Protein AF-A0A3D1A164-F1 (afdb_monomer)

pLDDT: mean 86.57, std 16.66, range [36.81, 98.62]

Foldseek 3Di:
DDDDPVVVVVLVPDDADPVLVVLLVLLLVCCVVPFDDADPDHDDPALVPPDDVSNVVVQVVVVVVCQVSCLPQVCPDVVVPHVNDDPNNVSSVVSCVVSVGDDHSDPPPD

Solvent-accessible surface area (backbone atoms only — not comparable to full-atom values): 6772 Å² total; per-residue (Å²): 130,84,79,59,70,68,62,61,52,53,72,73,67,61,77,71,52,71,69,50,47,52,48,44,52,49,47,51,53,51,52,71,74,64,58,74,78,83,65,99,61,83,77,64,94,48,56,89,63,64,82,48,69,66,62,48,53,53,48,49,54,52,47,50,56,38,35,77,70,54,52,43,34,19,49,34,50,52,94,78,75,27,66,52,44,80,78,43,37,64,46,33,54,49,45,48,60,72,69,68,54,85,76,66,76,64,64,86,89,92

Radius of gyration: 15.29 Å; Cα contacts (8 Å, |Δi|>4): 93; chains: 1; bounding box: 36×40×40 Å

Secondary structure (DSSP, 8-state):
-PPPHHHHHHTTTS---HHHHHHHHHHHHHHHHHPPPPPSSPPPSSGGG--SHHHHHHHHHHHHHHHHTT-SSTTS-GGGTS---SS-HHHHHHHHHHHTPPPPS--TT-

Mean predicted aligned error: 7.13 Å

Sequence (110 aa):
MPLPIFLRQLMSTAKDSKDQSEFREYCRAWLGENRPPPTEFPLPQAAYEVMTEDHRAYLVDWQARCYDAGLIATDVDKKYGGHGHDGFQIIASTEVRKAGVPYFINWIGL

Structure (mmCIF, N/CA/C/O backbone):
data_AF-A0A3D1A164-F1
#
_entry.id   AF-A0A3D1A164-F1
#
loop_
_atom_site.group_PDB
_atom_site.id
_atom_site.type_symbol
_atom_site.label_atom_id
_atom_site.label_alt_id
_atom_site.label_comp_id
_atom_site.label_asym_id
_atom_site.label_entity_id
_atom_site.label_seq_id
_atom_site.pdbx_PDB_ins_code
_atom_site.Cartn_x
_atom_site.Cartn_y
_atom_site.Cartn_z
_atom_site.occupancy
_atom_site.B_iso_or_equiv
_atom_site.auth_seq_id
_atom_site.auth_comp_id
_atom_site.auth_asym_id
_atom_site.auth_atom_id
_atom_site.pdbx_PDB_model_num
ATOM 1 N N . MET A 1 1 ? -10.280 27.278 8.439 1.00 36.81 1 MET A N 1
ATOM 2 C CA . MET A 1 1 ? -9.348 27.414 9.580 1.00 36.81 1 MET A CA 1
ATOM 3 C C . MET A 1 1 ? -8.515 26.145 9.659 1.00 36.81 1 MET A C 1
ATOM 5 O O . MET A 1 1 ? -9.127 25.083 9.662 1.00 36.81 1 MET A O 1
ATOM 9 N N . PRO A 1 2 ? -7.173 26.209 9.645 1.00 55.75 2 PRO A N 1
ATOM 10 C CA . PRO A 1 2 ? -6.352 25.020 9.843 1.00 55.75 2 PRO A CA 1
ATOM 11 C C . PRO A 1 2 ? -6.551 24.504 11.272 1.00 55.75 2 PRO A C 1
ATOM 13 O O . PRO A 1 2 ? -6.618 25.291 12.216 1.00 55.75 2 PRO A O 1
ATOM 16 N N . LEU A 1 3 ? -6.702 23.188 11.419 1.00 46.81 3 LEU A N 1
ATOM 17 C CA . LEU A 1 3 ? -6.878 22.561 12.726 1.00 46.81 3 LEU A CA 1
ATOM 18 C C . LEU A 1 3 ? -5.660 22.847 13.625 1.00 46.81 3 LEU A C 1
ATOM 20 O O . LEU A 1 3 ? -4.526 22.813 13.135 1.00 46.81 3 LEU A O 1
ATOM 24 N N . PRO A 1 4 ? -5.862 23.106 14.931 1.00 58.78 4 PRO A N 1
ATOM 25 C CA . PRO A 1 4 ? -4.769 23.336 15.866 1.00 58.78 4 PRO A CA 1
ATOM 26 C C . PRO A 1 4 ? -3.802 22.148 15.891 1.00 58.78 4 PRO A C 1
ATOM 28 O O . PRO A 1 4 ? -4.226 20.997 15.997 1.00 58.78 4 PRO A O 1
ATOM 31 N N . ILE A 1 5 ? -2.497 22.430 15.876 1.00 56.31 5 ILE A N 1
ATOM 32 C CA . ILE A 1 5 ? -1.403 21.439 15.952 1.00 56.31 5 ILE A CA 1
ATOM 33 C C . ILE A 1 5 ? -1.603 20.453 17.122 1.00 56.31 5 ILE A C 1
ATOM 35 O O . ILE A 1 5 ? -1.273 19.274 17.017 1.00 56.31 5 ILE A O 1
ATOM 39 N N . PHE A 1 6 ? -2.237 20.911 18.203 1.00 44.47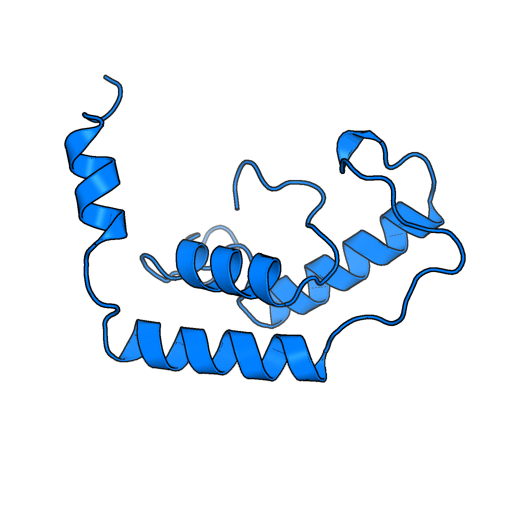 6 PHE A N 1
ATOM 40 C CA . PHE A 1 6 ? -2.537 20.116 19.392 1.00 44.47 6 PHE A CA 1
ATOM 41 C C . PHE A 1 6 ? -3.520 18.955 19.142 1.00 44.47 6 PHE A C 1
ATOM 43 O O . PHE A 1 6 ? -3.343 17.868 19.688 1.00 44.47 6 PHE A O 1
ATOM 50 N N . LEU A 1 7 ? -4.515 19.141 18.266 1.00 47.31 7 LEU A N 1
ATOM 51 C CA . LEU A 1 7 ? -5.451 18.079 17.869 1.00 47.31 7 LEU A CA 1
ATOM 52 C C . LEU A 1 7 ? -4.756 17.011 17.017 1.00 47.31 7 LEU A C 1
ATOM 54 O O . LEU A 1 7 ? -5.053 15.829 17.144 1.00 47.31 7 LEU A O 1
ATOM 58 N N . ARG A 1 8 ? -3.765 17.409 16.212 1.00 47.25 8 ARG A N 1
ATOM 59 C CA . ARG A 1 8 ? -2.968 16.488 15.390 1.00 47.25 8 ARG A CA 1
ATOM 60 C C . ARG A 1 8 ? -2.042 15.607 16.236 1.00 47.25 8 ARG A C 1
ATOM 62 O O . ARG A 1 8 ? -1.850 14.441 15.912 1.00 47.25 8 ARG A O 1
ATOM 69 N N . GLN A 1 9 ? -1.519 16.150 17.338 1.00 41.25 9 GLN A N 1
ATOM 70 C CA . GLN A 1 9 ? -0.681 15.414 18.288 1.00 41.25 9 GLN A CA 1
ATOM 71 C C . GLN A 1 9 ? -1.496 14.403 19.118 1.00 41.25 9 GLN A C 1
ATOM 73 O O . GLN A 1 9 ? -1.017 13.302 19.369 1.00 41.25 9 GLN A O 1
ATOM 78 N N . LEU A 1 10 ? -2.737 14.739 19.493 1.00 46.75 10 LEU A N 1
ATOM 79 C CA . LEU A 1 10 ? -3.646 13.844 20.229 1.00 46.75 10 LEU A CA 1
ATOM 80 C C . LEU A 1 10 ? -4.064 12.605 19.420 1.00 46.75 10 LEU A C 1
ATOM 82 O O . LEU A 1 10 ? -4.198 11.524 19.986 1.00 46.75 10 LEU A O 1
ATOM 86 N N . MET A 1 11 ? -4.200 12.723 18.095 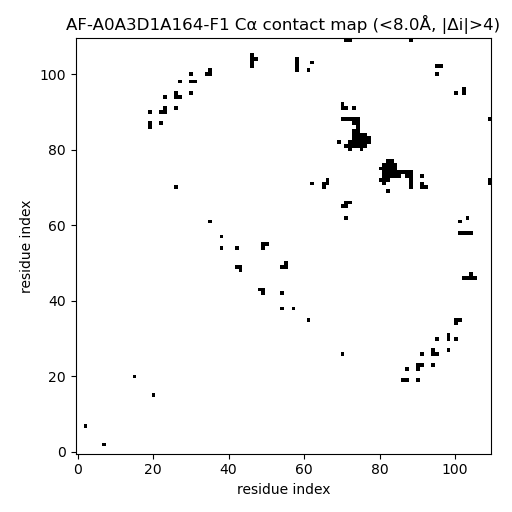1.00 49.84 11 MET A N 1
ATOM 87 C CA . MET A 1 11 ? -4.486 11.566 17.229 1.00 49.84 11 MET A CA 1
ATOM 88 C C . MET A 1 11 ? -3.268 10.654 17.006 1.00 49.84 11 MET A C 1
ATOM 90 O O . MET A 1 11 ? -3.420 9.543 16.515 1.00 49.84 11 MET A O 1
ATOM 94 N N . SER A 1 12 ? -2.065 11.099 17.386 1.00 48.91 12 SER A N 1
ATOM 95 C CA . SER A 1 12 ? -0.822 10.322 17.295 1.00 48.91 12 SER A CA 1
ATOM 96 C C . SER A 1 12 ? -0.484 9.559 18.584 1.00 48.91 12 SER A C 1
ATOM 98 O O . SER A 1 12 ? 0.486 8.802 18.596 1.00 48.91 12 SER A O 1
ATOM 100 N N . THR A 1 13 ? -1.226 9.767 19.676 1.00 50.12 13 THR A N 1
ATOM 101 C CA . THR A 1 13 ? -0.925 9.190 21.000 1.00 50.12 13 THR A CA 1
ATOM 102 C C . THR A 1 13 ? -2.043 8.316 21.566 1.00 50.12 13 THR A C 1
ATOM 104 O O . THR A 1 13 ? -1.862 7.710 22.623 1.00 50.12 13 THR A O 1
ATOM 107 N N . ALA A 1 14 ? -3.183 8.216 20.879 1.00 62.81 14 ALA A N 1
ATOM 108 C CA . ALA A 1 14 ? -4.233 7.279 21.245 1.00 62.81 14 ALA A CA 1
ATOM 109 C C . ALA A 1 14 ? -3.778 5.844 20.941 1.00 62.81 14 ALA A C 1
ATOM 111 O O . ALA A 1 14 ? -3.286 5.549 19.855 1.00 62.81 14 ALA A O 1
ATOM 112 N N . LYS A 1 15 ? -3.927 4.953 21.924 1.00 81.44 15 LYS A N 1
ATOM 113 C CA . LYS A 1 15 ? -3.743 3.515 21.724 1.00 81.44 15 LYS A CA 1
ATOM 114 C C . LYS A 1 15 ? -4.777 3.036 20.700 1.00 81.44 15 LYS A C 1
ATOM 116 O O . LYS A 1 15 ? -5.951 3.365 20.860 1.00 81.44 15 LYS A O 1
ATOM 121 N N . ASP A 1 16 ? -4.330 2.268 19.705 1.00 89.12 16 ASP A N 1
ATOM 122 C CA . ASP A 1 16 ? -5.197 1.619 18.716 1.00 89.12 16 ASP A CA 1
ATOM 123 C C . ASP A 1 16 ? -6.404 0.953 19.407 1.00 89.12 16 ASP A C 1
ATOM 125 O O . ASP A 1 16 ? -6.270 0.335 20.474 1.00 89.12 16 ASP A O 1
ATOM 129 N N . SER A 1 17 ? -7.582 1.039 18.784 1.00 94.94 17 SER A N 1
ATOM 130 C CA . SER A 1 17 ? -8.711 0.180 19.152 1.00 94.94 17 SER A CA 1
ATOM 131 C C . SER A 1 17 ? -8.360 -1.302 18.938 1.00 94.94 17 SER A C 1
ATOM 133 O O . SER A 1 17 ? -7.326 -1.644 18.354 1.00 94.94 17 SER A O 1
ATOM 135 N N . LYS A 1 18 ? -9.224 -2.211 19.404 1.00 95.44 18 LYS A N 1
ATOM 136 C CA . LYS A 1 18 ? -9.045 -3.645 19.140 1.00 95.44 18 LYS A CA 1
ATOM 137 C C . LYS A 1 18 ? -8.998 -3.917 17.630 1.00 95.44 18 LYS A C 1
ATOM 139 O O . LYS A 1 18 ? -8.019 -4.485 17.159 1.00 95.44 18 LYS A O 1
ATOM 144 N N . ASP A 1 19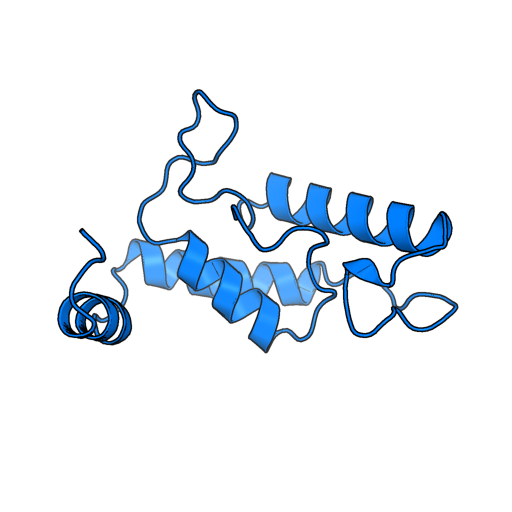 ? -9.983 -3.420 16.887 1.00 96.00 19 ASP A N 1
ATOM 145 C CA . ASP A 1 19 ? -10.080 -3.616 15.436 1.00 96.00 19 ASP A CA 1
ATOM 146 C C . ASP A 1 19 ? -8.891 -2.985 14.693 1.00 96.00 19 ASP A C 1
ATOM 148 O O . ASP A 1 19 ? -8.344 -3.575 13.766 1.00 96.00 19 ASP A O 1
ATOM 152 N N . GLN A 1 20 ? -8.427 -1.812 15.137 1.00 96.44 20 GLN A N 1
ATOM 153 C CA . GLN A 1 20 ? -7.226 -1.161 14.601 1.00 96.44 20 GLN A CA 1
ATOM 154 C C . GLN A 1 20 ? -5.951 -1.976 14.873 1.00 96.44 20 GLN A C 1
ATOM 156 O O . GLN A 1 20 ? -5.067 -2.056 14.019 1.00 96.44 20 GLN A O 1
ATOM 161 N N . SER A 1 21 ? -5.861 -2.611 16.044 1.00 97.00 21 SER A N 1
ATOM 162 C CA . SER A 1 21 ? -4.733 -3.478 16.403 1.00 97.00 21 SER A CA 1
ATOM 163 C C . SER A 1 21 ? -4.715 -4.753 15.554 1.00 97.00 21 SER A C 1
ATOM 165 O O . SER A 1 21 ? -3.663 -5.123 15.033 1.00 97.00 21 SER A O 1
ATOM 167 N N . GLU A 1 22 ? -5.876 -5.385 15.361 1.00 97.75 22 GLU A N 1
ATOM 168 C CA . GLU A 1 22 ? -6.045 -6.548 14.478 1.00 97.75 22 GLU A CA 1
ATOM 169 C C . GLU A 1 22 ? -5.721 -6.183 13.021 1.00 97.75 22 GLU A C 1
ATOM 171 O O . GLU A 1 22 ? -4.979 -6.893 12.342 1.00 97.75 22 GLU A O 1
ATOM 176 N N . PHE A 1 23 ? -6.177 -5.017 12.556 1.00 98.00 23 PHE A N 1
ATOM 177 C CA . PHE A 1 23 ? -5.843 -4.506 11.229 1.00 98.00 23 PHE A CA 1
ATOM 178 C C . PHE A 1 23 ? -4.342 -4.237 11.058 1.00 98.00 23 PHE A C 1
ATOM 180 O O . PHE A 1 23 ? -3.772 -4.517 10.002 1.00 98.00 23 PHE A O 1
ATOM 187 N N . ARG A 1 24 ? -3.658 -3.744 12.098 1.00 98.06 24 ARG A N 1
ATOM 188 C CA . ARG A 1 24 ? -2.198 -3.576 12.078 1.00 98.06 24 ARG A CA 1
ATOM 189 C C . ARG A 1 24 ? -1.479 -4.913 11.915 1.00 98.06 24 ARG A C 1
ATOM 191 O O . ARG A 1 24 ? -0.504 -4.997 11.169 1.00 98.06 24 ARG A O 1
ATOM 198 N N . GLU A 1 25 ? -1.920 -5.947 12.626 1.00 98.38 25 GLU A N 1
ATOM 199 C CA . GLU A 1 25 ? -1.380 -7.304 12.489 1.00 98.38 25 GLU A CA 1
ATOM 200 C C . GLU A 1 25 ? -1.608 -7.858 11.086 1.00 98.38 25 GLU A C 1
ATOM 202 O O . GLU A 1 25 ? -0.654 -8.332 10.465 1.00 98.38 25 GLU A O 1
ATOM 207 N N . TYR A 1 26 ? -2.819 -7.687 10.559 1.00 98.50 26 TYR A N 1
ATOM 208 C CA . TYR A 1 26 ? -3.154 -8.030 9.183 1.00 98.50 26 TYR A CA 1
ATOM 209 C C . TYR A 1 26 ? -2.236 -7.330 8.169 1.00 98.50 26 TYR A C 1
ATOM 211 O O . TYR A 1 26 ? -1.630 -8.002 7.335 1.00 98.50 26 TYR A O 1
ATOM 219 N N . CYS A 1 27 ? -2.046 -6.009 8.281 1.00 98.25 27 CYS A N 1
ATOM 220 C CA . CYS A 1 27 ? -1.157 -5.255 7.393 1.00 98.25 27 CYS A CA 1
ATOM 221 C C . CYS A 1 27 ? 0.265 -5.827 7.396 1.00 98.25 27 CYS A C 1
ATOM 223 O O . CYS A 1 27 ? 0.872 -5.988 6.340 1.00 98.25 27 CYS A O 1
ATOM 225 N N . ARG A 1 28 ? 0.807 -6.150 8.578 1.00 98.44 28 ARG A N 1
ATOM 226 C CA . ARG A 1 28 ? 2.164 -6.701 8.709 1.00 98.44 28 ARG A CA 1
ATOM 227 C C . ARG A 1 28 ? 2.304 -8.059 8.034 1.00 98.44 28 ARG A C 1
ATOM 229 O O . ARG A 1 28 ? 3.271 -8.259 7.302 1.00 98.44 28 ARG A O 1
ATOM 236 N N . ALA A 1 29 ? 1.358 -8.965 8.278 1.00 98.62 29 ALA A N 1
ATOM 237 C CA . ALA A 1 29 ? 1.365 -10.290 7.669 1.00 98.62 29 ALA A CA 1
ATOM 238 C C . ALA A 1 29 ? 1.259 -10.182 6.143 1.00 98.62 29 ALA A C 1
ATOM 240 O O . ALA A 1 29 ? 2.133 -10.664 5.423 1.00 98.62 29 ALA A O 1
ATOM 241 N N . TRP A 1 30 ? 0.264 -9.436 5.656 1.00 98.62 30 TRP A N 1
ATOM 242 C CA . TRP A 1 30 ? 0.009 -9.307 4.227 1.00 98.62 30 TRP A CA 1
ATOM 243 C C . TRP A 1 30 ? 1.191 -8.678 3.482 1.00 98.62 30 TRP A C 1
ATOM 245 O O . TRP A 1 30 ? 1.601 -9.193 2.444 1.00 98.62 30 TRP A O 1
ATOM 255 N N . LEU A 1 31 ? 1.798 -7.613 4.021 1.00 98.19 31 LEU A N 1
ATOM 256 C CA . LEU A 1 31 ? 2.971 -6.970 3.415 1.00 98.19 31 LEU A CA 1
ATOM 257 C C . LEU A 1 31 ? 4.211 -7.872 3.408 1.00 98.19 31 LEU A C 1
ATOM 259 O O . LEU A 1 31 ? 5.007 -7.798 2.471 1.00 98.19 31 LEU A O 1
ATOM 263 N N . GLY A 1 32 ? 4.383 -8.707 4.437 1.00 97.75 32 GLY A N 1
ATOM 264 C CA . GLY A 1 32 ? 5.466 -9.690 4.499 1.00 97.75 32 GLY A CA 1
ATOM 265 C C . GLY A 1 32 ? 5.320 -10.781 3.438 1.00 97.75 32 GLY A C 1
ATOM 266 O O . GLY A 1 32 ? 6.305 -11.164 2.813 1.00 97.75 32 GLY A O 1
ATOM 267 N N . GLU A 1 33 ? 4.091 -11.233 3.199 1.00 97.81 33 GLU A N 1
ATOM 268 C CA . GLU A 1 33 ? 3.777 -12.306 2.251 1.00 97.81 33 GLU A CA 1
ATOM 269 C C . GLU A 1 33 ? 3.688 -11.826 0.794 1.00 97.81 33 GLU A C 1
ATOM 271 O O . GLU A 1 33 ? 4.039 -12.569 -0.120 1.00 97.81 33 GLU A O 1
ATOM 276 N N . ASN A 1 34 ? 3.247 -10.585 0.557 1.00 97.94 34 ASN A N 1
ATOM 277 C CA . ASN A 1 34 ? 2.885 -10.089 -0.781 1.00 97.94 34 ASN A CA 1
ATOM 278 C C . ASN A 1 34 ? 3.864 -9.061 -1.360 1.00 97.94 34 ASN A C 1
ATOM 280 O O . ASN A 1 34 ? 3.601 -8.477 -2.423 1.00 97.94 34 ASN A O 1
ATOM 284 N N . ARG A 1 35 ? 5.000 -8.833 -0.686 1.00 96.12 35 ARG A N 1
ATOM 285 C CA . ARG A 1 35 ? 6.054 -7.933 -1.165 1.00 96.12 35 ARG A CA 1
ATOM 286 C C . ARG A 1 35 ? 6.381 -8.248 -2.634 1.00 96.12 35 ARG A C 1
ATOM 288 O O . ARG A 1 35 ? 6.726 -9.388 -2.944 1.00 96.12 35 ARG A O 1
ATOM 295 N N . PRO A 1 36 ? 6.293 -7.264 -3.546 1.00 95.88 36 PRO A N 1
ATOM 296 C CA . PRO A 1 36 ? 6.656 -7.497 -4.935 1.00 95.88 36 PRO A CA 1
ATOM 297 C C . PRO A 1 36 ? 8.154 -7.823 -5.055 1.00 95.88 36 PRO A C 1
ATOM 299 O O . PRO A 1 36 ? 8.958 -7.331 -4.251 1.00 95.88 36 PRO A O 1
ATOM 302 N N . PRO A 1 37 ? 8.557 -8.616 -6.063 1.00 94.62 37 PRO A N 1
ATOM 303 C CA . PRO A 1 37 ? 9.968 -8.823 -6.358 1.00 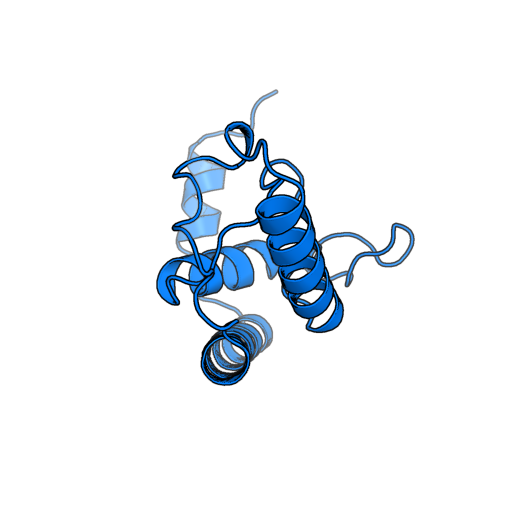94.62 37 PRO A CA 1
ATOM 304 C C . PRO A 1 37 ? 10.656 -7.483 -6.673 1.00 94.62 37 PRO A C 1
ATOM 306 O O . PRO A 1 37 ? 9.985 -6.513 -7.046 1.00 94.62 37 PRO A O 1
ATOM 309 N N . PRO A 1 38 ? 11.986 -7.395 -6.512 1.00 93.31 38 PRO A N 1
ATOM 310 C CA . PRO A 1 38 ? 12.721 -6.207 -6.923 1.00 93.31 38 PRO A CA 1
ATOM 311 C C . PRO A 1 38 ? 12.548 -5.963 -8.428 1.00 93.31 38 PRO A C 1
ATOM 313 O O . PRO A 1 38 ? 12.446 -6.904 -9.214 1.00 93.31 38 PRO A O 1
ATOM 316 N N . THR A 1 39 ? 12.525 -4.694 -8.821 1.00 93.62 39 THR A N 1
ATOM 317 C CA . THR A 1 39 ? 12.578 -4.283 -10.227 1.00 93.62 39 THR A CA 1
ATOM 318 C C . THR A 1 39 ? 13.959 -4.573 -10.821 1.00 93.62 39 THR A C 1
ATOM 320 O O . THR A 1 39 ? 14.952 -4.599 -10.095 1.00 93.62 39 THR A O 1
ATOM 323 N N . GLU A 1 40 ? 14.047 -4.744 -12.145 1.00 89.44 40 GLU A N 1
ATOM 324 C CA . GLU A 1 40 ? 15.336 -4.947 -12.833 1.00 89.44 40 GLU A CA 1
ATOM 325 C C . GLU A 1 40 ? 16.290 -3.759 -12.635 1.00 89.44 40 GLU A C 1
ATOM 327 O O . GLU A 1 40 ? 17.482 -3.937 -12.382 1.00 89.44 40 GLU A O 1
ATOM 332 N N . PHE A 1 41 ? 15.741 -2.541 -12.679 1.00 89.88 41 PHE A N 1
ATOM 333 C CA . PHE A 1 41 ? 16.439 -1.301 -12.347 1.00 89.88 41 PHE A CA 1
ATOM 334 C C . PHE A 1 41 ? 15.807 -0.654 -11.116 1.00 89.88 41 PHE A C 1
ATOM 336 O O . PHE A 1 41 ? 14.573 -0.640 -11.025 1.00 89.88 41 PHE A O 1
ATOM 343 N N . PRO A 1 42 ? 16.601 -0.078 -10.196 1.00 91.56 42 PRO A N 1
ATOM 344 C CA . PRO A 1 42 ? 16.078 0.554 -8.991 1.00 91.56 42 PRO A CA 1
ATOM 345 C C . PRO A 1 42 ? 14.980 1.575 -9.291 1.00 91.56 42 PRO A C 1
ATOM 347 O O . PRO A 1 42 ? 15.081 2.349 -10.245 1.00 91.56 42 PRO A O 1
ATOM 350 N N . LEU A 1 43 ? 13.942 1.587 -8.455 1.00 92.56 43 LEU A N 1
ATOM 351 C CA . LEU A 1 43 ? 12.939 2.646 -8.491 1.00 92.56 43 LEU A CA 1
ATOM 352 C C . LEU A 1 43 ? 13.589 4.0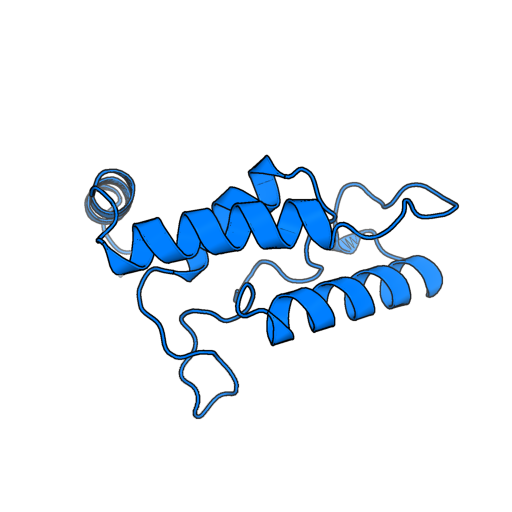01 -8.147 1.00 92.56 43 LEU A C 1
ATOM 354 O O . LEU A 1 43 ? 14.488 4.044 -7.297 1.00 92.56 43 LEU A O 1
ATOM 358 N N . PRO A 1 44 ? 13.118 5.109 -8.746 1.00 91.50 44 PRO A N 1
ATOM 359 C CA . PRO A 1 44 ? 13.493 6.454 -8.323 1.00 91.50 44 PRO A CA 1
ATOM 360 C C . PRO A 1 44 ? 13.150 6.692 -6.852 1.00 91.50 44 PRO A C 1
ATOM 362 O O . PRO A 1 44 ? 12.294 6.003 -6.293 1.00 91.50 44 PRO A O 1
ATOM 365 N N . GLN A 1 45 ? 13.782 7.680 -6.220 1.00 87.75 45 GLN A N 1
ATOM 366 C CA . GLN A 1 45 ? 13.524 7.979 -4.808 1.00 87.75 45 GLN A CA 1
ATOM 367 C C . GLN A 1 45 ? 12.147 8.616 -4.607 1.00 87.75 45 GLN A C 1
ATOM 369 O O . GLN A 1 45 ? 11.476 8.330 -3.614 1.00 87.75 45 GLN A O 1
ATOM 374 N N . ALA A 1 46 ? 11.716 9.454 -5.550 1.00 85.75 46 ALA A N 1
ATOM 375 C CA . ALA A 1 46 ? 10.434 10.133 -5.503 1.00 85.75 46 ALA A CA 1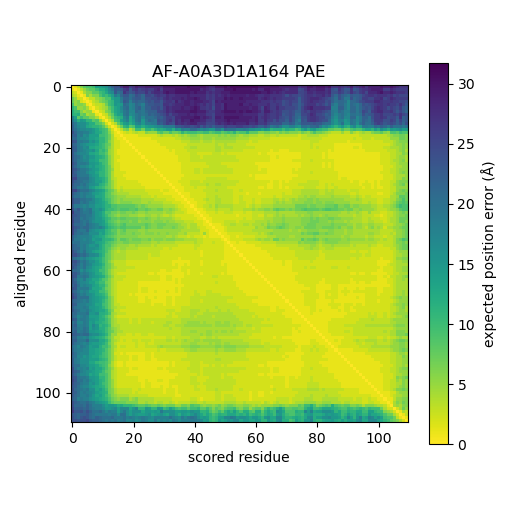
ATOM 376 C C . ALA A 1 46 ? 9.492 9.661 -6.618 1.00 85.75 46 ALA A C 1
ATOM 378 O O . ALA A 1 46 ? 9.885 9.477 -7.766 1.00 85.75 46 ALA A O 1
ATOM 379 N N . ALA A 1 47 ? 8.201 9.559 -6.299 1.00 84.25 47 ALA A N 1
ATOM 380 C CA . ALA A 1 47 ? 7.177 9.144 -7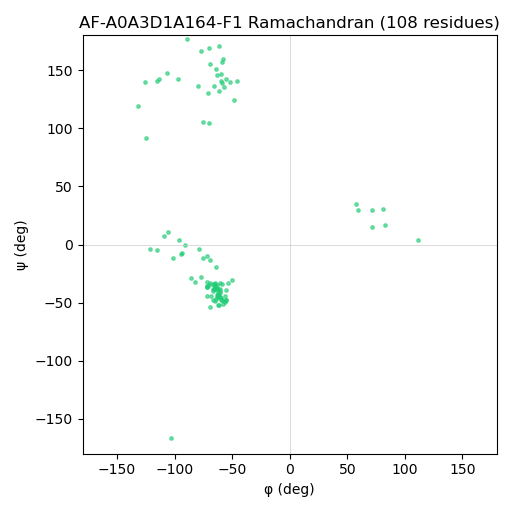.256 1.00 84.25 47 ALA A CA 1
ATOM 381 C C . ALA A 1 47 ? 7.078 10.040 -8.503 1.00 84.25 47 ALA A C 1
ATOM 383 O O . ALA A 1 47 ? 6.808 9.542 -9.591 1.00 84.25 47 ALA A O 1
ATOM 384 N N . TYR A 1 48 ? 7.321 11.349 -8.372 1.00 85.12 48 TYR A N 1
ATOM 385 C CA . TYR A 1 48 ? 7.293 12.279 -9.509 1.00 85.12 48 TYR A CA 1
ATOM 386 C C . TYR A 1 48 ? 8.488 12.109 -10.464 1.00 85.12 48 TYR A C 1
ATOM 388 O O . TYR A 1 48 ? 8.494 12.697 -11.541 1.00 85.12 48 TYR A O 1
ATOM 396 N N . GLU A 1 49 ? 9.496 11.322 -10.081 1.00 88.88 49 GLU A N 1
ATOM 397 C CA . GLU A 1 49 ? 10.663 10.991 -10.906 1.00 88.88 49 GLU A CA 1
ATOM 398 C C . GLU A 1 49 ? 10.443 9.711 -11.731 1.00 88.88 49 GLU A C 1
ATOM 400 O O . GLU A 1 49 ? 11.325 9.288 -12.476 1.00 88.88 49 GLU A O 1
ATOM 405 N N . VAL A 1 50 ? 9.277 9.067 -11.610 1.00 89.88 50 VAL A N 1
ATOM 406 C CA . VAL A 1 50 ? 8.913 7.895 -12.414 1.00 89.88 50 VAL A CA 1
ATOM 407 C C . VAL A 1 50 ? 8.668 8.339 -13.858 1.00 89.88 50 VAL A C 1
ATOM 409 O O . VAL A 1 50 ? 7.641 8.936 -14.170 1.00 89.88 50 VAL A O 1
ATOM 412 N N . MET A 1 51 ? 9.630 8.048 -14.739 1.00 89.25 51 MET A N 1
ATOM 413 C CA . MET A 1 51 ? 9.592 8.441 -16.158 1.00 89.25 51 MET A CA 1
ATOM 414 C C . MET A 1 51 ? 9.515 7.261 -17.138 1.00 89.25 51 MET A C 1
ATOM 416 O O . MET A 1 51 ? 9.404 7.483 -18.342 1.00 89.25 51 MET A O 1
ATOM 420 N N . THR A 1 52 ? 9.594 6.017 -16.656 1.00 92.19 52 THR A N 1
ATOM 421 C CA . THR A 1 52 ? 9.571 4.810 -17.498 1.00 92.19 52 THR A CA 1
ATOM 422 C C . THR A 1 52 ? 8.234 4.084 -17.377 1.00 92.19 52 THR A C 1
ATOM 424 O O . THR A 1 52 ? 7.614 4.074 -16.309 1.00 92.19 52 THR A O 1
ATOM 427 N N . GLU A 1 53 ? 7.792 3.447 -18.466 1.00 92.25 53 GLU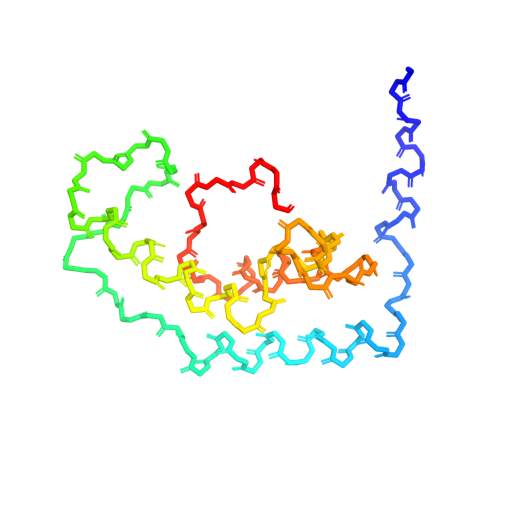 A N 1
ATOM 428 C CA . GLU A 1 53 ? 6.558 2.655 -18.436 1.00 92.25 53 GLU A CA 1
ATOM 429 C C . GLU A 1 53 ? 6.708 1.420 -17.539 1.00 92.25 53 GLU A C 1
ATOM 431 O O . GLU A 1 53 ? 5.772 1.079 -16.827 1.00 92.25 53 GLU A O 1
ATOM 436 N N . ASP A 1 54 ? 7.895 0.813 -17.478 1.00 93.19 54 ASP A N 1
ATOM 437 C CA . ASP A 1 54 ? 8.144 -0.356 -16.627 1.00 93.19 54 ASP A CA 1
ATOM 438 C C . ASP A 1 54 ? 7.979 -0.029 -15.136 1.00 93.19 54 ASP A C 1
ATOM 440 O O . ASP A 1 54 ? 7.309 -0.758 -14.402 1.00 93.19 54 ASP A O 1
ATOM 444 N N . HIS A 1 55 ? 8.528 1.103 -14.671 1.00 93.81 55 HIS A N 1
ATOM 445 C CA . HIS A 1 55 ? 8.337 1.548 -13.285 1.00 93.81 55 HIS A CA 1
ATOM 446 C C . HIS A 1 55 ? 6.882 1.925 -13.013 1.00 93.81 55 HIS A C 1
ATOM 448 O O . HIS A 1 55 ? 6.359 1.605 -11.943 1.00 93.81 55 HIS A O 1
ATOM 454 N N . ARG A 1 56 ? 6.207 2.565 -13.976 1.00 91.94 56 ARG A N 1
ATOM 455 C CA . ARG A 1 56 ? 4.781 2.887 -13.865 1.00 91.94 56 ARG A CA 1
ATOM 456 C C . ARG A 1 56 ? 3.938 1.618 -13.734 1.00 91.94 56 ARG A C 1
ATOM 458 O O . ARG A 1 56 ? 3.144 1.528 -12.801 1.00 91.94 56 ARG A O 1
ATOM 465 N N . ALA A 1 57 ? 4.112 0.650 -14.630 1.00 93.62 57 ALA A N 1
ATOM 466 C CA . ALA A 1 57 ? 3.369 -0.605 -14.638 1.00 93.62 57 ALA A CA 1
ATOM 467 C C . ALA A 1 57 ? 3.590 -1.393 -13.340 1.00 93.62 57 ALA A C 1
ATOM 469 O O . ALA A 1 57 ? 2.622 -1.810 -12.705 1.00 93.62 57 ALA A O 1
ATOM 470 N N . TYR A 1 58 ? 4.845 -1.499 -12.889 1.00 95.25 58 TYR A N 1
ATOM 471 C CA . TYR A 1 58 ? 5.201 -2.130 -11.618 1.00 95.25 58 TYR A CA 1
ATOM 472 C C . TYR A 1 58 ? 4.484 -1.488 -10.421 1.00 95.25 58 TYR A C 1
ATOM 474 O O . TYR A 1 58 ? 3.890 -2.176 -9.590 1.00 95.25 58 TYR A O 1
ATOM 482 N N . LEU A 1 59 ? 4.514 -0.155 -10.324 1.00 94.12 59 LEU A N 1
ATOM 483 C CA . LEU A 1 59 ? 3.895 0.568 -9.214 1.00 94.12 59 LEU A CA 1
ATOM 484 C C . LEU A 1 59 ? 2.362 0.547 -9.276 1.00 94.12 59 LEU A C 1
ATOM 486 O O . LEU A 1 59 ? 1.724 0.572 -8.224 1.00 94.12 59 LEU A O 1
ATOM 490 N N . VAL A 1 60 ? 1.762 0.525 -10.470 1.00 93.31 60 VAL A N 1
ATOM 491 C CA . VAL A 1 60 ? 0.306 0.395 -10.649 1.00 93.31 60 VAL A CA 1
ATOM 492 C C . VAL A 1 60 ? -0.169 -0.983 -10.198 1.00 93.31 60 VAL A C 1
ATOM 494 O O . VAL A 1 60 ? -1.107 -1.050 -9.407 1.00 93.31 60 VAL A O 1
ATOM 497 N N . ASP A 1 61 ? 0.496 -2.058 -10.630 1.00 95.69 61 ASP A N 1
ATOM 498 C CA . ASP A 1 61 ? 0.173 -3.423 -10.195 1.00 95.69 61 ASP A CA 1
ATOM 499 C C . ASP A 1 61 ? 0.307 -3.564 -8.675 1.00 95.69 61 ASP A C 1
ATOM 501 O O . ASP A 1 61 ? -0.603 -4.034 -7.991 1.00 95.69 61 ASP A O 1
ATOM 505 N N . TRP A 1 62 ? 1.402 -3.048 -8.109 1.00 95.88 62 TRP A N 1
ATOM 506 C CA . TRP A 1 62 ? 1.590 -3.062 -6.664 1.00 95.88 62 TRP A CA 1
ATOM 507 C C . TRP A 1 62 ? 0.470 -2.333 -5.913 1.00 95.88 62 TRP A C 1
ATOM 509 O O . TRP A 1 62 ? -0.087 -2.871 -4.955 1.00 95.88 62 TRP A O 1
ATOM 519 N N . GLN A 1 63 ? 0.117 -1.124 -6.353 1.00 95.00 63 GLN A N 1
ATOM 520 C CA . GLN A 1 63 ? -0.952 -0.342 -5.734 1.00 95.00 63 GLN A CA 1
ATOM 521 C C . GLN A 1 63 ? -2.317 -1.019 -5.876 1.00 95.00 63 GLN A C 1
ATOM 523 O O . GLN A 1 63 ? -3.082 -1.002 -4.918 1.00 95.00 63 GLN A O 1
ATOM 528 N N . ALA A 1 64 ? -2.614 -1.656 -7.011 1.00 95.31 64 ALA A N 1
ATOM 529 C CA . ALA A 1 64 ? -3.856 -2.403 -7.191 1.00 95.31 64 ALA A CA 1
ATOM 530 C C . ALA A 1 64 ? -3.982 -3.534 -6.158 1.00 95.31 64 ALA A C 1
ATOM 532 O O . ALA A 1 64 ? -4.980 -3.603 -5.446 1.00 95.31 64 ALA A O 1
ATOM 533 N N . ARG A 1 65 ? -2.923 -4.335 -5.967 1.00 97.62 65 ARG A N 1
ATOM 534 C CA . ARG A 1 65 ? -2.908 -5.409 -4.956 1.00 97.62 65 ARG A CA 1
ATOM 535 C C . ARG A 1 65 ? -3.095 -4.872 -3.534 1.00 97.62 65 ARG A C 1
ATOM 537 O O . ARG A 1 65 ? -3.845 -5.449 -2.754 1.00 97.62 65 ARG A O 1
ATOM 544 N N . CYS A 1 66 ? -2.443 -3.759 -3.195 1.00 96.81 66 CYS A N 1
ATOM 545 C CA . CYS A 1 66 ? -2.623 -3.101 -1.897 1.00 96.81 66 CYS A CA 1
ATOM 546 C C . CYS A 1 66 ? -4.044 -2.555 -1.702 1.00 96.81 66 CYS A C 1
ATOM 548 O O . CYS A 1 66 ? -4.574 -2.619 -0.594 1.00 96.81 66 CYS A O 1
ATOM 550 N N . TYR A 1 67 ? -4.658 -2.011 -2.753 1.00 95.62 67 TYR A N 1
ATOM 551 C CA . TYR A 1 67 ? -6.041 -1.546 -2.719 1.00 95.62 67 TYR A CA 1
ATOM 552 C C . TYR A 1 67 ? -7.019 -2.702 -2.508 1.00 95.62 67 TYR A C 1
ATOM 554 O O . TYR A 1 67 ? -7.839 -2.624 -1.594 1.00 95.62 67 TYR A O 1
ATOM 562 N N . ASP A 1 68 ? -6.880 -3.789 -3.266 1.00 96.88 68 ASP A N 1
ATOM 563 C CA . ASP A 1 68 ? -7.718 -4.985 -3.125 1.00 96.88 68 ASP A CA 1
ATOM 564 C C . ASP A 1 68 ? -7.581 -5.617 -1.733 1.00 96.88 68 ASP A C 1
ATOM 566 O O . ASP A 1 68 ? -8.546 -6.133 -1.173 1.00 96.88 68 ASP A O 1
ATOM 570 N N . ALA A 1 69 ? -6.389 -5.525 -1.139 1.00 97.56 69 ALA A N 1
ATOM 571 C CA . ALA A 1 69 ? -6.115 -5.979 0.218 1.00 97.56 69 ALA A CA 1
ATOM 572 C C . ALA A 1 69 ? -6.597 -5.019 1.321 1.00 97.56 69 ALA A C 1
ATOM 574 O O . ALA A 1 69 ? -6.467 -5.351 2.500 1.00 97.56 69 ALA A O 1
ATOM 575 N N . GLY A 1 70 ? -7.139 -3.846 0.982 1.00 96.25 70 GLY A N 1
ATOM 576 C CA . GLY A 1 70 ? -7.661 -2.887 1.959 1.00 96.25 70 GLY A CA 1
ATOM 577 C C . GLY A 1 70 ? -6.617 -1.969 2.603 1.00 96.25 70 GLY A C 1
ATOM 578 O O . GLY A 1 70 ? -6.891 -1.391 3.647 1.00 96.25 70 GLY A O 1
ATOM 579 N N . LEU A 1 71 ? -5.416 -1.839 2.027 1.00 95.88 71 LEU A N 1
ATOM 580 C CA . LEU A 1 71 ? -4.322 -1.008 2.564 1.00 95.88 71 LEU A CA 1
ATOM 581 C C . LEU A 1 71 ? -4.281 0.409 1.956 1.00 95.88 71 LEU A C 1
ATOM 583 O O . LEU A 1 71 ? -3.491 1.256 2.381 1.00 95.88 71 LEU A O 1
ATOM 587 N N . ILE A 1 72 ? -5.094 0.663 0.931 1.00 94.69 72 ILE A N 1
ATOM 588 C CA . ILE A 1 72 ? -5.201 1.933 0.205 1.00 94.69 72 ILE A CA 1
ATOM 589 C C . ILE A 1 72 ? -6.662 2.369 0.230 1.00 94.69 72 ILE A C 1
ATOM 591 O O . ILE A 1 72 ? -7.544 1.534 0.049 1.00 94.69 72 ILE A O 1
ATOM 595 N N . ALA A 1 73 ? -6.910 3.672 0.414 1.00 92.94 73 ALA A N 1
ATOM 596 C CA . ALA A 1 73 ? -8.255 4.245 0.509 1.00 92.94 73 ALA A CA 1
ATOM 597 C C . ALA A 1 73 ? -9.092 3.610 1.638 1.00 92.94 73 ALA A C 1
ATOM 599 O O . ALA A 1 73 ? -10.309 3.440 1.529 1.00 92.94 73 ALA A O 1
ATOM 600 N N . THR A 1 74 ? -8.423 3.253 2.738 1.00 94.31 74 THR A N 1
ATOM 601 C CA . THR A 1 74 ? -9.020 2.513 3.855 1.00 94.31 74 THR A CA 1
ATOM 602 C C . THR A 1 74 ? -10.139 3.319 4.511 1.00 94.31 74 THR A C 1
ATOM 604 O O . THR A 1 74 ? -11.216 2.786 4.772 1.00 94.31 74 THR A O 1
ATOM 607 N N . ASP A 1 75 ? -9.914 4.625 4.676 1.00 93.94 75 ASP A N 1
ATOM 608 C CA . ASP A 1 75 ? -10.852 5.547 5.332 1.00 93.94 75 ASP A CA 1
ATOM 609 C C . ASP A 1 75 ? -11.751 6.308 4.332 1.00 93.94 75 ASP A C 1
ATOM 611 O O . ASP A 1 75 ? -12.544 7.173 4.706 1.00 93.94 75 ASP A O 1
ATOM 615 N N . VAL A 1 76 ? -11.642 6.004 3.034 1.00 92.56 76 VAL A N 1
ATOM 616 C CA . VAL A 1 76 ? -12.520 6.577 2.004 1.00 92.56 76 VAL A CA 1
ATOM 617 C C . VAL A 1 76 ? -13.851 5.823 2.012 1.00 92.56 76 VAL A C 1
ATOM 619 O O . VAL A 1 76 ? -13.883 4.598 2.092 1.00 92.56 76 VAL A O 1
ATOM 622 N N . ASP A 1 77 ? -14.970 6.542 1.918 1.00 94.06 77 ASP A N 1
ATOM 623 C CA . ASP A 1 77 ? -16.308 5.939 1.881 1.00 94.06 77 ASP A CA 1
ATOM 624 C C . ASP A 1 77 ? -16.456 4.976 0.687 1.00 94.06 77 ASP A C 1
ATOM 626 O O . ASP A 1 77 ? -16.058 5.280 -0.443 1.00 94.06 77 ASP A O 1
ATOM 630 N N . LYS A 1 78 ? -17.101 3.829 0.920 1.00 95.31 78 LYS A N 1
ATOM 631 C CA . LYS A 1 78 ? -17.404 2.818 -0.101 1.00 95.31 78 LYS A CA 1
ATOM 632 C C . LYS A 1 78 ? -18.146 3.388 -1.309 1.00 95.31 78 LYS A C 1
ATOM 634 O O . LYS A 1 78 ? -17.904 2.940 -2.425 1.00 95.31 78 LYS A O 1
ATOM 639 N N . LYS A 1 79 ? -19.000 4.406 -1.135 1.00 96.50 79 LYS A N 1
ATOM 640 C CA . LYS A 1 79 ? -19.702 5.048 -2.267 1.00 96.50 79 LYS A CA 1
ATOM 641 C C . LYS A 1 79 ? -18.763 5.759 -3.249 1.00 96.50 79 LYS A C 1
ATOM 643 O O . LYS A 1 79 ? -19.167 6.031 -4.375 1.00 96.50 79 LYS A O 1
ATOM 648 N N . TYR A 1 80 ? -17.539 6.068 -2.824 1.00 94.06 80 TYR A N 1
ATOM 649 C CA . TYR A 1 80 ? -16.487 6.655 -3.655 1.00 94.06 80 TYR A CA 1
ATOM 650 C C . TYR A 1 80 ? -15.389 5.643 -4.014 1.00 94.06 80 TYR A C 1
ATOM 652 O O . TYR A 1 80 ? -14.359 6.040 -4.551 1.00 94.06 80 TYR A O 1
ATOM 660 N N . GLY A 1 81 ? -15.605 4.351 -3.738 1.00 91.88 81 GLY A N 1
ATOM 661 C CA . GLY A 1 81 ? -14.634 3.295 -4.022 1.00 91.88 81 GLY A CA 1
ATOM 662 C C . GLY A 1 81 ? -13.527 3.169 -2.976 1.00 91.88 81 GLY A C 1
ATOM 663 O O . GLY A 1 81 ? -12.411 2.831 -3.334 1.00 91.88 81 GLY A O 1
ATOM 664 N N . GLY A 1 82 ? -13.791 3.484 -1.707 1.00 94.06 82 GLY A N 1
ATOM 665 C CA . GLY A 1 82 ? -12.897 3.125 -0.602 1.00 94.06 82 GLY A CA 1
ATOM 666 C C . GLY A 1 82 ? -13.404 1.939 0.218 1.00 94.06 82 GLY A C 1
ATOM 667 O O . GLY A 1 82 ? -14.351 1.254 -0.175 1.00 94.06 82 GLY A O 1
ATOM 668 N N . HIS A 1 83 ? -12.808 1.726 1.393 1.00 95.31 83 HIS A N 1
ATOM 669 C CA . HIS A 1 83 ? -13.169 0.617 2.291 1.00 95.31 83 HIS A CA 1
ATOM 670 C C . HIS A 1 83 ? -14.066 1.026 3.469 1.00 95.31 83 HIS A C 1
ATOM 672 O O . HIS A 1 83 ? -14.694 0.166 4.087 1.00 95.31 83 HIS A O 1
ATOM 678 N N . GLY A 1 84 ? -14.240 2.327 3.713 1.00 94.81 84 GLY A N 1
ATOM 679 C CA . GLY A 1 84 ? -15.204 2.877 4.670 1.00 94.81 84 GLY A CA 1
ATOM 680 C C . GLY A 1 84 ? -14.851 2.662 6.144 1.00 94.81 84 GLY A C 1
ATOM 681 O O . GLY A 1 84 ? -15.764 2.536 6.960 1.00 94.81 84 GLY A O 1
ATOM 682 N N . HIS A 1 85 ? -13.563 2.584 6.477 1.00 94.62 85 HIS A N 1
ATOM 683 C CA . HIS A 1 85 ? -13.074 2.544 7.857 1.00 94.62 85 HIS A CA 1
ATOM 684 C C . HIS A 1 85 ? -12.824 3.957 8.422 1.00 94.62 85 HIS A C 1
ATOM 686 O O . HIS A 1 85 ? -13.017 4.957 7.733 1.00 94.62 85 HIS A O 1
ATOM 692 N N . ASP A 1 86 ? -12.434 4.044 9.697 1.00 92.75 86 ASP A N 1
ATOM 693 C CA . ASP A 1 86 ? -12.062 5.301 10.357 1.00 92.75 86 ASP A CA 1
ATOM 694 C C . ASP A 1 86 ? -10.738 5.135 11.116 1.00 92.75 86 ASP A C 1
ATOM 696 O O . ASP A 1 86 ? -10.602 4.299 12.018 1.00 92.75 86 ASP A O 1
ATOM 700 N N . GLY A 1 87 ? -9.732 5.915 10.723 1.00 91.31 87 GLY A N 1
ATOM 701 C CA . GLY A 1 87 ? -8.396 5.890 11.309 1.00 91.31 87 GLY A CA 1
ATOM 702 C C . GLY A 1 87 ? -7.571 4.647 10.966 1.00 91.31 87 GLY A C 1
ATOM 703 O O . GLY A 1 87 ? 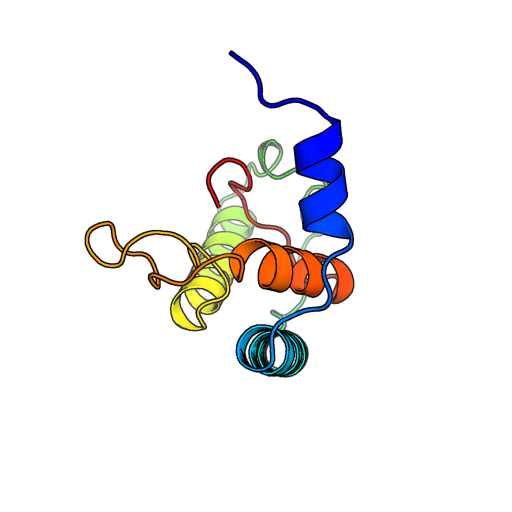-6.562 4.395 11.622 1.00 91.31 87 GLY A O 1
ATOM 704 N N . PHE A 1 88 ? -7.959 3.852 9.967 1.00 95.19 88 PHE A N 1
ATOM 705 C CA . PHE A 1 88 ? -7.191 2.681 9.535 1.00 95.19 88 PHE A CA 1
ATOM 706 C C . PHE A 1 88 ? -6.122 3.076 8.516 1.00 95.19 88 PHE A C 1
ATOM 708 O O . PHE A 1 88 ? -5.041 2.482 8.482 1.00 95.19 88 PHE A O 1
ATOM 715 N N . GLN A 1 89 ? -6.356 4.131 7.734 1.00 93.62 89 GLN A N 1
ATOM 716 C CA . GLN A 1 89 ? -5.418 4.560 6.703 1.00 93.62 89 GLN A CA 1
ATOM 717 C C . GLN A 1 89 ? -4.047 4.933 7.280 1.00 93.62 89 GLN A C 1
ATOM 719 O O . GLN A 1 89 ? -3.014 4.611 6.686 1.00 93.62 89 GLN A O 1
ATOM 724 N N . ILE A 1 90 ? -4.009 5.572 8.456 1.00 92.50 90 ILE A N 1
ATOM 725 C CA . ILE A 1 90 ? -2.748 5.903 9.135 1.00 92.50 90 ILE A CA 1
ATOM 726 C C . ILE A 1 90 ? -1.984 4.640 9.553 1.00 92.50 90 ILE A C 1
ATOM 728 O O . ILE A 1 90 ? -0.758 4.612 9.466 1.00 92.50 90 ILE A O 1
ATOM 732 N N . ILE A 1 91 ? -2.691 3.571 9.925 1.00 95.62 91 ILE A N 1
ATOM 733 C CA . ILE A 1 91 ? -2.102 2.286 10.312 1.00 95.62 91 ILE A CA 1
ATOM 734 C C . ILE A 1 91 ? -1.482 1.607 9.095 1.00 95.62 91 ILE A C 1
ATOM 736 O O . ILE A 1 91 ? -0.284 1.318 9.122 1.00 95.62 91 ILE A O 1
ATOM 740 N N . ALA A 1 92 ? -2.250 1.436 8.013 1.00 95.38 92 ALA A N 1
ATOM 741 C CA . ALA A 1 92 ? -1.755 0.861 6.761 1.00 95.38 92 ALA A CA 1
ATOM 742 C C . ALA A 1 92 ? -0.531 1.637 6.247 1.00 95.38 92 ALA A C 1
ATOM 744 O O . ALA A 1 92 ? 0.530 1.071 5.989 1.00 95.38 92 ALA A O 1
ATOM 745 N N . SER A 1 93 ? -0.635 2.966 6.232 1.00 93.06 93 SER A N 1
ATOM 746 C CA . SER A 1 93 ? 0.436 3.902 5.885 1.00 93.06 93 SER A CA 1
ATOM 747 C C . SER A 1 93 ? 1.710 3.740 6.718 1.00 93.06 93 SER A C 1
ATOM 749 O O . SER A 1 93 ? 2.823 3.917 6.211 1.00 93.06 93 SER A O 1
ATOM 751 N N . THR A 1 94 ? 1.576 3.481 8.018 1.00 94.44 94 THR A N 1
ATOM 752 C CA . THR A 1 94 ? 2.713 3.248 8.911 1.00 94.44 94 THR A CA 1
ATOM 753 C C . THR A 1 94 ? 3.357 1.895 8.636 1.00 94.44 94 THR A C 1
ATOM 755 O O . THR A 1 94 ? 4.583 1.817 8.566 1.00 94.44 94 THR A O 1
ATOM 758 N N . GLU A 1 95 ? 2.565 0.838 8.465 1.00 96.69 95 GLU A N 1
ATOM 759 C CA . GLU A 1 95 ? 3.101 -0.508 8.258 1.00 96.69 95 GLU A CA 1
ATOM 760 C C . GLU A 1 95 ? 3.731 -0.675 6.864 1.00 96.69 95 GLU A C 1
ATOM 762 O O . GLU A 1 95 ? 4.807 -1.258 6.769 1.00 96.69 95 GLU A O 1
ATOM 767 N N . VAL A 1 96 ? 3.181 -0.051 5.812 1.00 94.81 96 VAL A N 1
ATOM 768 C CA . VAL A 1 96 ? 3.813 0.039 4.476 1.00 94.81 96 VAL A CA 1
ATOM 769 C C . VAL A 1 96 ? 5.215 0.650 4.576 1.00 94.81 96 VAL A C 1
ATOM 771 O O . VAL A 1 96 ? 6.184 0.085 4.068 1.00 94.81 96 VAL A O 1
ATOM 774 N N . ARG A 1 97 ? 5.362 1.773 5.296 1.00 92.75 97 ARG A N 1
ATOM 775 C CA . ARG A 1 97 ? 6.676 2.410 5.499 1.00 92.75 97 ARG A CA 1
ATOM 776 C C . ARG A 1 97 ? 7.640 1.515 6.274 1.00 92.75 97 ARG A C 1
ATOM 778 O O . ARG A 1 97 ? 8.801 1.413 5.892 1.00 92.75 97 ARG A O 1
ATOM 785 N N . LYS A 1 98 ? 7.175 0.860 7.342 1.00 96.00 98 LYS A N 1
ATOM 786 C CA . LYS A 1 98 ? 8.007 -0.047 8.153 1.00 96.00 98 LYS A CA 1
ATOM 787 C C . LYS A 1 98 ? 8.459 -1.282 7.380 1.00 96.00 98 LYS A C 1
ATOM 789 O O . LYS A 1 98 ? 9.590 -1.717 7.558 1.00 96.00 98 LYS A O 1
ATOM 794 N N . ALA A 1 99 ? 7.597 -1.833 6.528 1.00 96.25 99 ALA A N 1
ATOM 795 C CA . ALA A 1 99 ? 7.913 -3.000 5.714 1.00 96.25 99 ALA A CA 1
ATOM 796 C C . ALA A 1 99 ? 8.946 -2.695 4.612 1.00 96.25 99 ALA A C 1
ATOM 798 O O . ALA A 1 99 ? 9.485 -3.618 3.999 1.00 96.25 99 ALA A O 1
ATOM 799 N N . GLY A 1 100 ? 9.223 -1.414 4.328 1.00 93.88 100 GLY A N 1
ATOM 800 C CA . GLY A 1 100 ? 10.182 -1.001 3.300 1.00 93.88 100 GLY A CA 1
ATOM 801 C C . GLY A 1 100 ? 9.811 -1.519 1.910 1.00 93.88 100 GLY A C 1
ATOM 802 O O . GLY A 1 100 ? 10.693 -1.861 1.122 1.00 93.88 100 GLY A O 1
ATOM 803 N N . VAL A 1 101 ? 8.516 -1.701 1.655 1.00 95.06 101 VAL A N 1
ATOM 804 C CA . VAL A 1 101 ? 7.954 -2.070 0.347 1.00 95.06 101 VAL A CA 1
ATOM 805 C C . VAL A 1 101 ? 7.935 -0.840 -0.575 1.00 95.06 101 VAL A C 1
ATOM 807 O O . VAL A 1 101 ? 8.119 0.279 -0.088 1.00 95.06 101 VAL A O 1
ATOM 810 N N . PRO A 1 102 ? 7.725 -1.005 -1.895 1.00 94.25 102 PRO A N 1
ATOM 811 C CA . PRO A 1 102 ? 7.645 0.137 -2.802 1.00 94.25 102 PRO A CA 1
ATOM 812 C C . PRO A 1 102 ? 6.580 1.157 -2.374 1.00 94.25 102 PRO A C 1
ATOM 814 O O . PRO A 1 102 ? 5.508 0.785 -1.887 1.00 94.25 102 PRO A O 1
ATOM 817 N N . TYR A 1 103 ? 6.885 2.444 -2.563 1.00 90.44 103 TYR A N 1
ATOM 818 C CA . TYR A 1 103 ? 5.978 3.555 -2.270 1.00 90.44 103 TYR A CA 1
ATOM 819 C C . TYR A 1 103 ? 4.803 3.615 -3.258 1.00 90.44 103 TYR A C 1
ATOM 821 O O . TYR A 1 103 ? 4.802 2.962 -4.300 1.00 90.44 103 TYR A O 1
ATOM 829 N N . PHE A 1 104 ? 3.803 4.438 -2.946 1.00 88.56 104 PHE A N 1
ATOM 830 C CA . PHE A 1 104 ? 2.658 4.697 -3.822 1.00 88.56 104 PHE A CA 1
ATOM 831 C C . PHE A 1 104 ? 2.874 5.979 -4.631 1.00 88.56 104 PHE A C 1
ATOM 833 O O . PHE A 1 104 ? 3.434 6.945 -4.109 1.00 88.56 104 PHE A O 1
ATOM 840 N N . ILE A 1 105 ? 2.435 5.993 -5.896 1.00 76.12 105 ILE A N 1
ATOM 841 C CA . ILE A 1 105 ? 2.682 7.118 -6.819 1.00 76.12 105 ILE A CA 1
ATOM 842 C C . ILE A 1 105 ? 2.006 8.404 -6.318 1.00 76.12 105 ILE A C 1
ATOM 844 O O . ILE A 1 105 ? 2.572 9.487 -6.439 1.00 76.12 105 ILE A O 1
ATOM 848 N N . ASN A 1 106 ? 0.833 8.284 -5.693 1.00 69.94 106 ASN A N 1
ATOM 849 C CA . ASN A 1 106 ? 0.074 9.416 -5.169 1.00 69.94 106 ASN A CA 1
ATOM 850 C C . ASN A 1 106 ? -0.217 9.213 -3.686 1.00 69.94 106 ASN A C 1
ATOM 852 O O . ASN A 1 106 ? -1.226 8.624 -3.328 1.00 69.94 106 ASN A O 1
ATOM 856 N N . TRP A 1 107 ? 0.659 9.708 -2.811 1.00 60.47 107 TRP A N 1
ATOM 857 C CA . TRP A 1 107 ? 0.400 9.672 -1.366 1.00 60.47 107 TRP A CA 1
ATOM 858 C C . TRP A 1 107 ? -0.593 10.756 -0.916 1.00 60.47 107 TRP A C 1
ATOM 860 O O . TRP A 1 107 ? -1.285 10.614 0.089 1.00 60.47 107 TRP A O 1
ATOM 870 N N . ILE A 1 108 ? -0.645 11.877 -1.641 1.00 52.62 108 ILE A N 1
ATOM 871 C CA . ILE A 1 108 ? -1.543 12.992 -1.333 1.00 52.62 108 ILE A CA 1
ATOM 872 C C . ILE A 1 108 ? -2.954 12.587 -1.770 1.00 52.62 108 ILE A C 1
ATOM 874 O O . ILE A 1 108 ? -3.246 12.569 -2.961 1.00 52.62 108 ILE A O 1
ATOM 878 N N . GLY A 1 109 ? -3.809 12.262 -0.800 1.00 49.41 109 GLY A N 1
ATOM 879 C CA . GLY A 1 109 ? -5.187 11.817 -1.034 1.00 49.41 109 GLY A CA 1
ATOM 880 C C . GLY A 1 109 ? -5.458 10.349 -0.697 1.00 49.41 109 GLY A C 1
ATOM 881 O O . GLY A 1 109 ? -6.581 9.907 -0.927 1.00 49.41 109 GLY A O 1
ATOM 882 N N . LEU A 1 110 ? -4.466 9.625 -0.158 1.00 54.88 110 LEU A N 1
ATOM 883 C CA . LEU A 1 110 ? -4.645 8.293 0.424 1.00 54.88 110 LEU A CA 1
ATOM 884 C C . LEU A 1 110 ? -5.022 8.341 1.893 1.00 54.88 110 LEU A C 1
ATOM 886 O O . LEU A 1 110 ? -4.327 9.038 2.672 1.00 54.88 110 LEU A O 1
#